Protein AF-A0A2T0HV76-F1 (afdb_monomer_lite)

Structure (mmCIF, N/CA/C/O backbone):
data_AF-A0A2T0HV76-F1
#
_entry.id   AF-A0A2T0HV76-F1
#
loop_
_atom_site.group_PDB
_atom_site.id
_atom_site.type_symbol
_atom_site.label_atom_id
_atom_site.label_alt_id
_atom_site.label_comp_id
_atom_site.label_asym_id
_atom_site.label_entity_id
_atom_site.label_seq_id
_atom_sit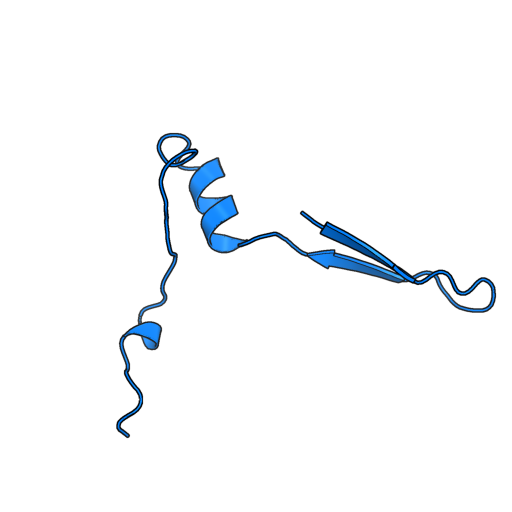e.pdbx_PDB_ins_code
_atom_site.Cartn_x
_atom_site.Cartn_y
_atom_site.Cartn_z
_atom_site.occupancy
_atom_site.B_iso_or_equiv
_atom_site.auth_seq_id
_atom_site.auth_comp_id
_atom_site.auth_asym_id
_atom_site.auth_atom_id
_atom_site.pdbx_PDB_model_num
ATOM 1 N N . MET A 1 1 ? 1.434 5.378 -4.467 1.00 82.06 1 MET A N 1
AT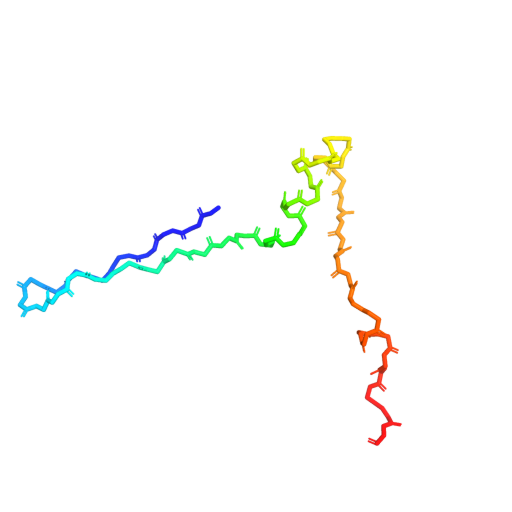OM 2 C CA . MET A 1 1 ? 2.328 4.558 -5.303 1.00 82.06 1 MET A CA 1
ATOM 3 C C . MET A 1 1 ? 3.364 5.492 -5.876 1.00 82.06 1 MET A C 1
ATOM 5 O O . MET A 1 1 ? 2.974 6.545 -6.370 1.00 82.06 1 MET A O 1
ATOM 9 N N . SER A 1 2 ? 4.637 5.145 -5.748 1.00 85.44 2 SER A N 1
ATOM 10 C CA . SER A 1 2 ? 5.756 5.943 -6.238 1.00 85.44 2 SER A CA 1
ATOM 11 C C . SER A 1 2 ? 6.525 5.114 -7.262 1.00 85.44 2 SER A C 1
ATOM 13 O O . SER A 1 2 ? 6.720 3.914 -7.074 1.00 85.44 2 SER A O 1
ATOM 15 N N . VAL A 1 3 ? 6.910 5.741 -8.374 1.00 87.81 3 VAL A N 1
ATOM 16 C CA . VAL A 1 3 ? 7.705 5.105 -9.431 1.00 87.81 3 VAL A CA 1
ATOM 17 C C . VAL A 1 3 ? 8.974 5.922 -9.616 1.00 87.81 3 VAL A C 1
ATOM 19 O O . VAL A 1 3 ? 8.905 7.130 -9.842 1.00 87.81 3 VAL A O 1
ATOM 22 N N . LYS A 1 4 ? 10.130 5.268 -9.506 1.00 90.12 4 LYS A N 1
ATOM 23 C CA . LYS A 1 4 ? 11.443 5.853 -9.802 1.00 90.12 4 LYS A CA 1
ATOM 24 C C . LYS A 1 4 ? 12.034 5.152 -11.012 1.00 90.12 4 LYS A C 1
ATOM 26 O O . LYS A 1 4 ? 12.049 3.926 -11.059 1.00 90.12 4 LYS A O 1
ATOM 31 N N . VAL A 1 5 ? 12.512 5.937 -11.969 1.00 89.25 5 VAL A N 1
ATOM 32 C CA . VAL A 1 5 ? 13.132 5.450 -13.206 1.00 89.25 5 VAL A CA 1
ATOM 33 C C . VAL A 1 5 ? 14.597 5.849 -13.188 1.00 89.25 5 VAL A C 1
ATOM 35 O O . VAL A 1 5 ? 14.904 7.004 -12.888 1.00 89.25 5 VAL A O 1
ATOM 38 N N . ASP A 1 6 ? 15.478 4.907 -13.509 1.00 86.88 6 ASP A N 1
ATOM 39 C CA . ASP A 1 6 ? 16.8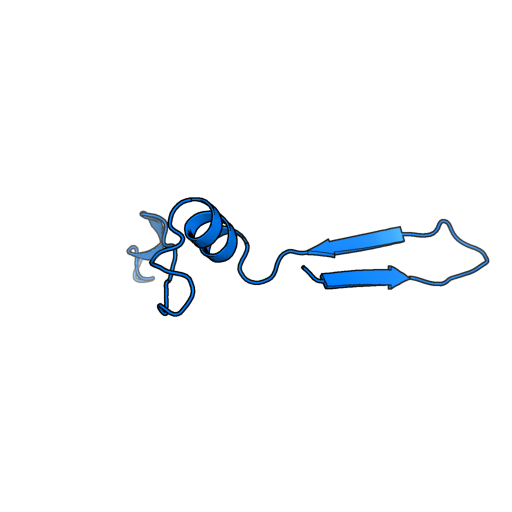81 5.214 -13.776 1.00 86.88 6 ASP A CA 1
ATOM 40 C C . ASP A 1 6 ? 17.070 5.460 -15.278 1.00 86.88 6 ASP A C 1
ATOM 42 O O . ASP A 1 6 ? 16.683 4.638 -16.113 1.00 86.88 6 ASP A O 1
ATOM 46 N N . LEU A 1 7 ? 17.614 6.627 -15.623 1.00 81.44 7 LEU A N 1
ATOM 47 C CA . LEU A 1 7 ? 17.770 7.095 -16.997 1.00 81.44 7 LEU A CA 1
ATOM 48 C C . LEU A 1 7 ? 19.252 7.094 -17.364 1.00 81.44 7 LEU A C 1
ATOM 50 O O . LEU A 1 7 ? 19.905 8.137 -17.394 1.00 81.44 7 LEU A O 1
ATOM 54 N N . ASN A 1 8 ? 19.770 5.910 -17.686 1.00 85.62 8 ASN A N 1
ATOM 55 C CA . ASN A 1 8 ? 21.041 5.772 -18.382 1.00 85.62 8 ASN A CA 1
ATOM 56 C C . ASN A 1 8 ? 20.780 5.309 -19.828 1.00 85.62 8 ASN A C 1
ATOM 58 O O . ASN A 1 8 ? 20.391 4.160 -20.027 1.00 85.62 8 ASN A O 1
ATOM 62 N N . PRO A 1 9 ? 21.008 6.159 -20.848 1.00 80.44 9 PRO A N 1
ATOM 63 C CA . PRO A 1 9 ? 20.697 5.835 -22.242 1.00 80.44 9 PRO A CA 1
ATOM 64 C C . PRO A 1 9 ? 21.569 4.715 -22.837 1.00 80.44 9 PRO A C 1
ATOM 66 O O . PRO A 1 9 ? 21.258 4.221 -23.918 1.00 80.44 9 PRO A O 1
ATOM 69 N N . ALA A 1 10 ? 22.648 4.313 -22.158 1.00 87.81 10 ALA A N 1
ATOM 70 C CA . ALA A 1 10 ? 23.533 3.225 -22.577 1.00 87.81 10 ALA A CA 1
ATOM 71 C C . ALA A 1 10 ? 23.239 1.881 -21.877 1.00 87.81 10 ALA A C 1
ATOM 73 O O . ALA A 1 10 ? 23.898 0.886 -22.179 1.00 87.81 10 ALA A O 1
ATOM 74 N N . LEU A 1 11 ? 22.279 1.834 -20.946 1.00 83.62 11 LEU A N 1
ATOM 75 C CA . LEU A 1 11 ? 21.897 0.636 -20.195 1.00 83.62 11 LEU A CA 1
ATOM 76 C C . LEU A 1 11 ? 20.390 0.357 -20.336 1.00 83.62 11 LEU A C 1
ATOM 78 O O . LEU A 1 11 ? 19.625 1.251 -20.700 1.00 83.62 11 LEU A O 1
ATOM 82 N N . PRO A 1 12 ? 19.933 -0.875 -20.051 1.00 87.81 12 PRO A N 1
ATOM 83 C CA . PRO A 1 12 ? 18.507 -1.169 -19.978 1.00 87.81 12 PRO A CA 1
ATOM 84 C C . PRO A 1 12 ? 17.801 -0.247 -18.976 1.00 87.81 12 PRO A C 1
ATOM 86 O O . PRO A 1 12 ? 18.324 0.020 -17.894 1.00 87.81 12 PRO A O 1
ATOM 89 N N . ILE A 1 13 ? 16.600 0.215 -19.328 1.00 91.44 13 ILE A N 1
ATOM 90 C CA . ILE A 1 13 ? 15.785 1.051 -18.441 1.00 91.44 13 ILE A CA 1
ATOM 91 C C . ILE A 1 13 ? 15.171 0.167 -17.358 1.00 91.44 13 ILE A C 1
ATOM 93 O O . ILE A 1 13 ? 14.456 -0.792 -17.656 1.00 91.44 13 ILE A O 1
ATOM 97 N N . PHE A 1 14 ? 15.398 0.542 -16.101 1.00 90.00 14 PHE A N 1
ATOM 98 C CA . PHE A 1 14 ? 14.767 -0.079 -14.943 1.00 90.00 14 PHE A CA 1
ATOM 99 C C . PHE A 1 14 ? 13.850 0.921 -14.241 1.00 90.00 14 PHE A C 1
ATOM 101 O O . PHE A 1 14 ? 14.164 2.108 -14.118 1.00 90.00 14 PHE A O 1
ATOM 108 N N . ALA A 1 15 ? 12.714 0.423 -13.754 1.00 90.88 15 ALA A N 1
ATOM 109 C CA . ALA A 1 15 ? 11.795 1.181 -12.922 1.00 90.88 15 ALA A CA 1
ATOM 110 C C . ALA A 1 15 ? 11.545 0.433 -11.612 1.00 90.88 15 ALA A C 1
ATOM 112 O O . ALA A 1 15 ? 11.229 -0.758 -11.616 1.00 90.88 15 ALA A O 1
ATOM 113 N N . LEU A 1 16 ? 11.664 1.147 -10.495 1.00 91.44 16 LEU A N 1
ATOM 114 C CA . LEU A 1 16 ? 11.259 0.666 -9.182 1.00 91.44 16 LEU A CA 1
ATOM 115 C C . LEU A 1 16 ? 9.869 1.214 -8.875 1.00 91.44 16 LEU A C 1
ATOM 117 O O . LEU A 1 16 ? 9.682 2.430 -8.809 1.00 91.44 16 LEU A O 1
ATOM 121 N N . ALA A 1 17 ? 8.911 0.312 -8.683 1.00 92.25 17 ALA A N 1
ATOM 122 C CA . ALA A 1 17 ? 7.553 0.646 -8.288 1.00 92.25 17 ALA A CA 1
ATOM 123 C C . ALA A 1 17 ? 7.320 0.210 -6.838 1.00 92.25 17 ALA A C 1
ATOM 125 O O . ALA A 1 17 ? 7.423 -0.974 -6.518 1.00 92.25 17 ALA A O 1
ATOM 126 N N . ASP A 1 1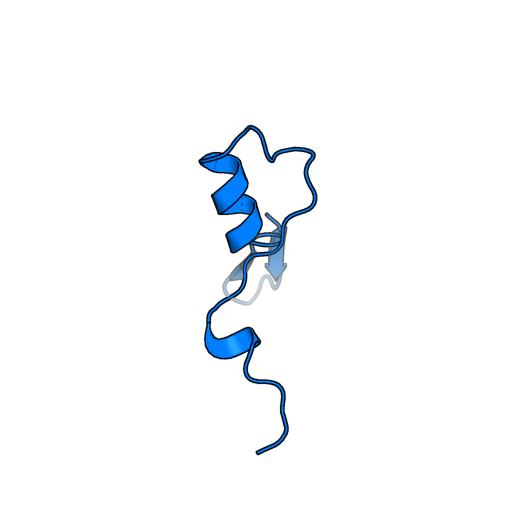8 ? 6.992 1.166 -5.970 1.00 93.25 18 ASP A N 1
ATOM 127 C CA . ASP A 1 18 ? 6.698 0.916 -4.562 1.00 93.25 18 ASP A CA 1
ATOM 128 C C . ASP A 1 18 ? 5.349 1.519 -4.143 1.00 93.25 18 ASP A C 1
ATOM 130 O O . ASP A 1 18 ? 4.842 2.498 -4.705 1.00 93.25 18 ASP A O 1
ATOM 134 N N . CYS A 1 19 ? 4.722 0.891 -3.152 1.00 93.25 19 CYS A N 1
ATOM 135 C CA . CYS A 1 19 ? 3.449 1.337 -2.611 1.00 93.25 19 CYS A CA 1
ATOM 136 C C . CYS A 1 19 ? 3.638 2.002 -1.251 1.00 93.25 19 CYS A C 1
ATOM 138 O O . CYS A 1 19 ? 4.050 1.358 -0.286 1.00 93.25 19 CYS A O 1
ATOM 140 N N . ASN A 1 20 ? 3.217 3.264 -1.156 1.00 92.50 20 ASN A N 1
ATOM 141 C CA . ASN A 1 20 ? 3.149 4.004 0.101 1.00 92.50 20 ASN A CA 1
ATOM 142 C C . ASN A 1 20 ? 2.299 3.222 1.115 1.00 92.50 20 ASN A C 1
ATOM 144 O O . ASN A 1 20 ? 1.096 3.041 0.909 1.00 92.50 20 ASN A O 1
ATOM 148 N N . SER A 1 21 ? 2.934 2.749 2.190 1.00 93.94 21 SER A N 1
ATOM 149 C CA . SER A 1 21 ? 2.284 1.988 3.264 1.00 93.94 21 SER A CA 1
ATOM 150 C C . SER A 1 21 ? 1.403 0.840 2.743 1.00 93.94 21 SER A C 1
ATOM 152 O O . SER A 1 2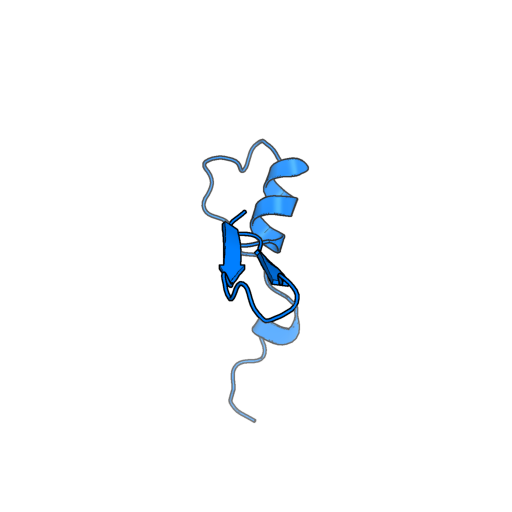1 ? 0.238 0.750 3.121 1.00 93.94 21 SER A O 1
ATOM 154 N N . PHE A 1 22 ? 1.942 -0.009 1.855 1.00 94.62 22 PHE A N 1
ATOM 155 C CA . PHE A 1 22 ? 1.201 -1.021 1.081 1.00 94.62 22 PHE A CA 1
ATOM 156 C C . PHE A 1 22 ? 0.063 -1.720 1.840 1.00 94.62 22 PHE A C 1
ATOM 158 O O . PHE A 1 22 ? -1.087 -1.577 1.441 1.00 94.62 22 PHE A O 1
ATOM 165 N N . TYR A 1 23 ? 0.352 -2.390 2.961 1.00 95.62 23 TYR A N 1
ATOM 166 C CA . TYR A 1 23 ? -0.669 -3.116 3.725 1.00 95.62 23 TYR A CA 1
ATOM 167 C C . TYR A 1 23 ? -1.809 -2.211 4.217 1.00 95.62 23 TYR A C 1
ATOM 169 O O . TYR A 1 23 ? -2.974 -2.534 4.019 1.00 95.62 23 TYR A O 1
ATOM 177 N N . ALA A 1 24 ? -1.499 -1.037 4.775 1.00 96.06 24 ALA A N 1
ATOM 178 C CA . ALA A 1 24 ? -2.519 -0.078 5.205 1.00 96.06 24 ALA A CA 1
ATOM 179 C C . ALA A 1 24 ? -3.313 0.504 4.019 1.00 96.06 24 ALA A C 1
ATOM 181 O O . ALA A 1 24 ? -4.506 0.774 4.129 1.00 96.06 24 ALA A O 1
ATOM 182 N N . SER A 1 25 ? -2.665 0.700 2.872 1.00 95.00 25 SER A N 1
ATOM 183 C CA . SER A 1 25 ? -3.339 1.144 1.650 1.00 95.00 25 SER A CA 1
ATOM 184 C C . SER A 1 25 ? -4.292 0.074 1.109 1.00 95.00 25 SER A C 1
ATOM 186 O O . SER A 1 25 ? -5.397 0.417 0.701 1.00 95.00 25 SER A O 1
ATOM 188 N N . CYS A 1 26 ? -3.918 -1.208 1.171 1.00 95.25 26 CYS A N 1
ATOM 189 C CA . CYS A 1 26 ? -4.802 -2.321 0.828 1.00 95.25 26 CYS A CA 1
ATOM 190 C C . CYS A 1 26 ? -6.018 -2.390 1.757 1.00 95.25 26 CYS A C 1
ATOM 192 O O . CYS A 1 26 ? -7.134 -2.514 1.261 1.00 95.25 26 CYS A O 1
ATOM 194 N N . GLU A 1 27 ? -5.834 -2.231 3.071 1.00 96.94 27 GLU A N 1
ATOM 195 C CA . GLU A 1 27 ? -6.958 -2.213 4.018 1.00 96.94 27 GLU A CA 1
ATOM 196 C C . GLU A 1 27 ? -7.991 -1.144 3.648 1.00 96.94 27 GLU A C 1
ATOM 198 O O . GLU A 1 27 ? -9.177 -1.442 3.574 1.00 96.94 27 GLU A O 1
ATOM 203 N N . ARG A 1 28 ? -7.566 0.077 3.297 1.00 95.94 28 ARG A N 1
ATOM 204 C CA . ARG A 1 28 ? -8.489 1.156 2.891 1.00 95.94 28 ARG A CA 1
ATOM 205 C C . ARG A 1 28 ? -9.286 0.859 1.620 1.00 95.94 28 ARG A C 1
ATOM 207 O O . ARG A 1 28 ? -10.381 1.392 1.470 1.00 95.94 28 ARG A O 1
ATOM 214 N N . VAL A 1 29 ? -8.765 0.032 0.710 1.00 95.62 29 VAL A N 1
ATOM 215 C CA . VAL A 1 29 ? -9.500 -0.379 -0.501 1.00 95.62 29 VAL A CA 1
ATOM 216 C C . VAL A 1 29 ? -10.702 -1.250 -0.132 1.00 95.62 29 VAL A C 1
ATOM 218 O O . VAL A 1 29 ? -11.778 -1.077 -0.697 1.00 95.62 29 VAL A O 1
ATOM 221 N N . PHE A 1 30 ? -10.536 -2.156 0.834 1.00 96.06 30 PHE A N 1
ATOM 222 C CA . PHE A 1 30 ? -11.589 -3.085 1.266 1.00 96.06 30 PHE A CA 1
ATOM 223 C C . PHE A 1 30 ? -12.411 -2.567 2.460 1.00 96.06 30 PHE A C 1
ATOM 225 O O . PHE A 1 30 ? -13.519 -3.043 2.704 1.00 96.06 30 PHE A O 1
ATOM 232 N N . ARG A 1 31 ? -11.893 -1.567 3.179 1.00 96.69 31 ARG A N 1
ATOM 233 C CA . ARG A 1 31 ? -12.519 -0.843 4.293 1.00 96.69 31 ARG A CA 1
ATOM 234 C C . ARG A 1 31 ? -12.490 0.665 4.019 1.00 96.69 31 ARG A C 1
ATOM 236 O O . ARG A 1 31 ? -11.696 1.393 4.624 1.00 96.69 31 ARG A O 1
ATOM 243 N N . PRO A 1 32 ? -13.336 1.157 3.094 1.00 94.88 32 PRO A N 1
ATOM 244 C CA . PRO A 1 32 ? -13.346 2.566 2.697 1.00 94.88 32 PRO A CA 1
ATOM 245 C C . PRO A 1 32 ? -13.701 3.518 3.848 1.00 94.88 32 PRO A C 1
ATOM 247 O O . PRO A 1 32 ? -13.334 4.691 3.810 1.00 94.88 32 PRO A O 1
ATOM 250 N N . ASP A 1 33 ? -14.345 3.018 4.906 1.00 97.56 33 ASP A N 1
ATOM 251 C CA . ASP A 1 33 ? -14.590 3.747 6.153 1.00 97.56 33 ASP A CA 1
ATOM 252 C C . ASP A 1 33 ? -13.298 4.198 6.865 1.00 97.56 33 ASP A C 1
ATOM 254 O O . ASP A 1 33 ? -13.331 5.147 7.642 1.00 97.56 33 ASP A O 1
ATOM 258 N N . LEU A 1 34 ? -12.146 3.588 6.554 1.00 97.12 34 LEU A N 1
ATOM 259 C CA . LEU A 1 34 ? -10.838 3.915 7.135 1.00 97.12 34 LEU A CA 1
ATOM 260 C C . LEU A 1 34 ? -10.034 4.947 6.320 1.00 97.12 34 LEU A C 1
ATOM 262 O O . LEU A 1 34 ? -8.856 5.187 6.610 1.00 97.12 34 LEU A O 1
ATOM 266 N N . ALA A 1 35 ? -10.623 5.561 5.286 1.00 95.81 35 ALA A N 1
ATOM 267 C CA . ALA A 1 35 ? -9.915 6.459 4.365 1.00 95.81 35 ALA A CA 1
ATOM 268 C C . ALA A 1 35 ? -9.213 7.632 5.073 1.00 95.81 35 ALA A C 1
ATOM 270 O O . ALA A 1 35 ? -8.058 7.940 4.778 1.00 95.81 35 ALA A O 1
ATOM 271 N N . SER A 1 36 ? -9.890 8.246 6.040 1.00 96.25 36 SER A N 1
ATOM 272 C CA . SER A 1 36 ? -9.388 9.354 6.864 1.00 96.25 36 SER A CA 1
ATOM 273 C C . SER A 1 36 ? -8.965 8.911 8.268 1.00 96.25 36 SER A C 1
ATOM 275 O O . SER A 1 36 ? -8.610 9.740 9.105 1.00 96.25 36 SER A O 1
ATOM 277 N N . THR A 1 37 ? -8.966 7.604 8.532 1.00 96.81 37 THR A N 1
ATOM 278 C CA . THR A 1 37 ? -8.575 7.040 9.821 1.00 96.81 37 THR A CA 1
ATOM 279 C C . THR A 1 37 ? -7.082 6.692 9.812 1.00 96.81 37 THR A C 1
ATOM 281 O O . THR A 1 37 ? -6.594 6.014 8.894 1.00 96.81 37 THR A O 1
ATOM 284 N N . PRO A 1 38 ? -6.315 7.128 10.826 1.00 96.75 38 PRO A N 1
ATOM 285 C CA . PRO A 1 38 ? -4.970 6.620 11.053 1.00 96.75 38 PRO A CA 1
ATOM 286 C C . PRO A 1 38 ? -5.039 5.125 11.377 1.00 96.75 38 PRO A C 1
ATOM 288 O O . PRO A 1 38 ? -5.717 4.727 12.321 1.00 96.75 38 PRO A O 1
ATOM 291 N N . ILE A 1 39 ? -4.344 4.299 10.598 1.00 96.44 39 ILE A N 1
ATOM 292 C CA . ILE A 1 39 ? -4.313 2.845 10.785 1.00 96.44 39 ILE A CA 1
ATOM 293 C C . ILE A 1 39 ? -2.880 2.327 10.713 1.00 96.44 39 ILE A C 1
ATOM 295 O O . ILE A 1 39 ? -2.043 2.867 9.985 1.00 96.44 39 ILE A O 1
ATOM 299 N N . VAL A 1 40 ? -2.620 1.257 11.458 1.00 95.81 40 VAL A N 1
ATOM 300 C CA . VAL A 1 40 ? -1.381 0.481 11.424 1.00 95.81 40 VAL A CA 1
ATOM 301 C C . VAL A 1 40 ? -1.746 -0.979 11.191 1.00 95.81 40 VAL A C 1
ATOM 303 O O . VAL A 1 40 ? -2.744 -1.460 11.722 1.00 95.81 40 VAL A O 1
ATOM 306 N N . VAL A 1 41 ? -0.943 -1.675 10.392 1.00 95.56 41 VAL A N 1
ATOM 307 C CA . VAL A 1 41 ? -1.069 -3.120 10.191 1.00 95.56 41 VAL A CA 1
ATOM 308 C C . VAL A 1 41 ? 0.102 -3.778 10.904 1.00 95.56 41 VAL A C 1
ATOM 310 O O . VAL A 1 41 ? 1.251 -3.434 10.633 1.00 95.56 41 VAL A O 1
ATOM 313 N N . LEU A 1 42 ? -0.200 -4.686 11.831 1.00 95.25 42 LEU A N 1
ATOM 314 C CA . LEU A 1 42 ? 0.781 -5.426 12.620 1.00 95.25 42 LEU A CA 1
ATOM 315 C C . LEU A 1 42 ? 0.637 -6.923 12.355 1.00 95.25 42 LEU A C 1
ATOM 317 O O . LEU A 1 42 ? -0.464 -7.440 12.173 1.00 95.25 42 LEU A O 1
ATOM 321 N N . SER A 1 43 ? 1.759 -7.621 12.385 1.00 93.38 43 SER A N 1
ATOM 322 C CA . SER A 1 43 ? 1.840 -9.067 12.481 1.00 93.38 43 SER A CA 1
ATOM 323 C C . SER A 1 43 ? 1.933 -9.496 13.945 1.00 93.38 43 SER A C 1
ATOM 325 O O . SER A 1 43 ? 2.383 -8.759 14.823 1.00 93.38 43 SER A O 1
ATOM 327 N N . ASN A 1 44 ? 1.599 -10.754 14.213 1.00 92.06 44 ASN A N 1
ATOM 328 C CA . ASN A 1 44 ? 1.711 -11.322 15.557 1.00 92.06 44 ASN A CA 1
ATOM 329 C C . ASN A 1 44 ? 3.145 -11.269 16.121 1.00 92.06 44 ASN A C 1
ATOM 331 O O . ASN A 1 44 ? 3.335 -11.312 17.336 1.00 92.06 44 ASN A O 1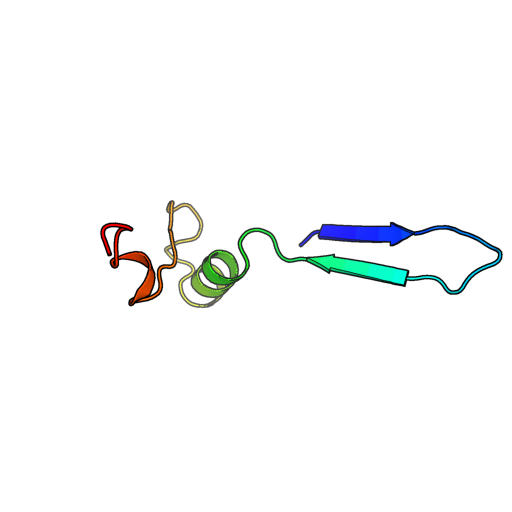
ATOM 335 N N . ASN A 1 45 ? 4.157 -11.187 15.253 1.00 90.00 45 ASN A N 1
ATOM 336 C CA . ASN A 1 45 ? 5.556 -11.119 15.663 1.00 90.00 45 ASN A CA 1
ATOM 337 C C . ASN A 1 45 ? 5.967 -9.730 16.152 1.00 90.00 45 ASN A C 1
ATOM 339 O O . ASN A 1 45 ? 6.892 -9.641 16.956 1.00 90.00 45 ASN A O 1
ATOM 343 N N . ASP A 1 46 ? 5.268 -8.672 15.741 1.00 90.56 46 ASP A N 1
ATOM 344 C CA . ASP A 1 46 ? 5.601 -7.296 16.129 1.00 90.56 46 ASP A CA 1
ATOM 345 C C . ASP A 1 46 ? 5.405 -7.052 17.635 1.00 90.56 46 ASP A C 1
ATOM 347 O O . ASP A 1 46 ? 6.016 -6.158 18.215 1.00 90.56 46 ASP A O 1
ATOM 351 N N . LEU A 1 47 ? 4.612 -7.903 18.295 1.00 81.75 47 LEU A N 1
ATOM 352 C CA . LEU A 1 47 ? 4.386 -7.880 19.743 1.00 81.75 47 LEU A CA 1
ATOM 353 C C . LEU A 1 47 ? 5.517 -8.534 20.549 1.00 81.75 47 LEU A C 1
ATOM 355 O O . LEU A 1 47 ? 5.573 -8.389 21.772 1.00 81.75 47 LEU A O 1
ATOM 359 N N . ARG A 1 48 ? 6.429 -9.268 19.899 1.00 78.88 48 ARG A N 1
ATOM 360 C CA . ARG A 1 48 ? 7.578 -9.893 20.565 1.00 78.88 48 ARG A CA 1
ATOM 361 C C . ARG A 1 48 ? 8.690 -8.857 20.710 1.00 78.88 48 ARG A C 1
ATOM 363 O O . ARG A 1 48 ? 9.653 -8.847 19.948 1.00 78.88 48 ARG A O 1
ATOM 370 N N . GLY A 1 49 ? 8.537 -7.969 21.691 1.00 74.50 49 GLY A N 1
ATOM 371 C CA . GLY A 1 49 ? 9.563 -7.000 22.069 1.00 74.50 49 GLY A CA 1
ATOM 372 C C . GLY A 1 49 ? 10.916 -7.683 22.291 1.00 74.50 49 GLY A C 1
ATOM 373 O O . GLY A 1 49 ? 10.996 -8.735 22.927 1.00 74.50 49 GLY A O 1
ATOM 374 N N . ARG A 1 50 ? 11.981 -7.099 21.734 1.00 67.38 50 ARG A N 1
ATOM 375 C CA . ARG A 1 50 ? 13.367 -7.531 21.954 1.00 67.38 50 ARG A CA 1
ATOM 376 C C . ARG A 1 50 ? 13.709 -7.466 23.449 1.00 67.38 50 ARG A C 1
ATOM 378 O O . ARG A 1 50 ? 14.057 -6.409 23.952 1.00 67.38 50 ARG A O 1
ATOM 385 N N . ASN A 1 51 ? 13.569 -8.606 24.117 1.00 61.91 51 ASN A N 1
ATOM 386 C CA . ASN A 1 51 ? 14.255 -9.034 25.340 1.00 61.91 51 ASN A CA 1
ATOM 387 C C . ASN A 1 51 ? 14.296 -10.576 25.336 1.00 61.91 51 ASN A C 1
ATOM 389 O O . ASN A 1 51 ? 13.765 -11.251 26.218 1.00 61.91 51 ASN A O 1
ATOM 393 N N . ARG A 1 52 ? 14.864 -11.127 24.261 1.00 61.16 52 ARG A N 1
ATOM 394 C CA . ARG A 1 52 ? 15.529 -12.430 24.280 1.00 61.16 52 ARG A CA 1
ATOM 395 C C . ARG A 1 52 ? 17.019 -12.178 24.175 1.00 61.16 52 ARG A C 1
ATOM 397 O O . ARG A 1 52 ? 17.364 -11.246 23.413 1.00 61.16 52 ARG A O 1
#

Foldseek 3Di:
DDKDWDDDPVDDIDIDDDDDLVVVVVCCVVVVVCVVPDDDDDDPCVPVPPDD

Radius of gyration: 17.49 Å; chains: 1; bounding box: 38×22×48 Å

pLDDT: mean 89.71, std 8.47, range [61.16, 97.56]

InterPro domains:
  IPR001126 UmuC domain [PF00817] (18-46)
  IPR001126 UmuC domain [PS50173] (14-52)
  IPR043502 DNA/RNA polymerase superfamily [SSF56672] (14-47)

Sequence (52 aa):
MSVKVDLNPALPIFALADCNSFYASCERVFRPDLASTPIVVLSNNDLRGRNR

Secondary structure (DSSP, 8-state):
-EEEEE--TTS--EEEEE-TTHHHHHHHHH-GGGTTS------TTTTS-S--

Organism: Pseudomonas fluorescens (NCBI:txid294)